Protein AF-A0A955ZES4-F1 (afdb_monomer_lite)

Sequence (68 aa):
MKCHAFFQTLPRAGELENGDAALHRVDGDITMLAVIDALGHGTRAAEVTATATRVLQESALASGVSAI

Secondary structure (DSSP, 8-state):
-PPP------PPTT-SS-SEEEEEEEETTEEEEEEEE-SSSSHHHHHHHHHHHHHHHHSPP-SS----

Foldseek 3Di:
DDDDDDDDDDFDPPAPARLWDWDWDDDPPDIDTDIGHAPDGHDVSRVVNVVVNVCVVPDDDDPDDPDD

pLDDT: mean 90.85, std 12.64, range [40.28, 98.5]

Structure (mmCIF, N/CA/C/O backbone):
data_AF-A0A955ZES4-F1
#
_entry.id   AF-A0A955ZES4-F1
#
loop_
_atom_site.group_PDB
_atom_site.id
_atom_site.type_symbol
_atom_site.label_atom_id
_atom_site.label_alt_id
_atom_site.label_comp_id
_atom_site.label_asym_id
_atom_site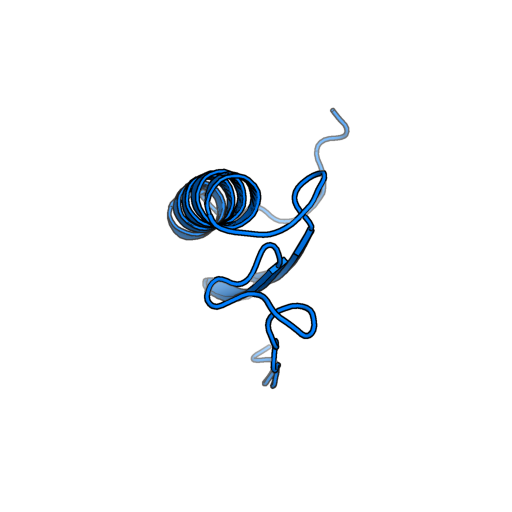.label_entity_id
_atom_site.label_seq_id
_atom_site.pdbx_PDB_ins_code
_atom_site.Cartn_x
_atom_site.Cartn_y
_atom_site.Cartn_z
_atom_site.occupancy
_atom_site.B_iso_or_equiv
_atom_site.auth_seq_id
_atom_site.auth_comp_id
_atom_site.auth_asym_id
_atom_site.auth_atom_id
_atom_site.pdbx_PDB_model_num
ATOM 1 N N . MET A 1 1 ? -18.906 -1.496 14.063 1.00 59.78 1 MET A N 1
ATOM 2 C CA . MET A 1 1 ? -19.374 -2.382 12.951 1.00 59.78 1 MET A CA 1
ATOM 3 C C . MET A 1 1 ? -18.170 -2.788 12.103 1.00 59.78 1 MET A C 1
ATOM 5 O O . MET A 1 1 ? -17.458 -1.902 11.657 1.00 59.78 1 MET A O 1
ATOM 9 N N . LYS A 1 2 ? -17.902 -4.088 11.894 1.00 64.06 2 LYS A N 1
ATOM 10 C CA . LYS A 1 2 ? -16.758 -4.543 11.075 1.00 64.06 2 LYS A CA 1
ATOM 11 C C . LYS A 1 2 ? -17.096 -4.481 9.579 1.00 64.06 2 LYS A C 1
ATOM 13 O O . LYS A 1 2 ? -18.067 -5.099 9.156 1.00 64.06 2 LYS A O 1
ATOM 18 N N . CYS A 1 3 ? -16.290 -3.758 8.800 1.00 78.81 3 CYS A N 1
ATOM 19 C CA . CYS A 1 3 ? -16.347 -3.722 7.338 1.00 78.81 3 CYS A CA 1
ATOM 20 C C . CYS A 1 3 ? -15.262 -4.649 6.771 1.00 78.81 3 CYS A C 1
ATOM 22 O O . CYS A 1 3 ? -14.112 -4.582 7.196 1.00 78.81 3 CYS A O 1
ATOM 24 N N . HIS A 1 4 ? -15.614 -5.526 5.832 1.00 83.94 4 HIS A N 1
ATOM 25 C CA . HIS A 1 4 ? -14.626 -6.280 5.062 1.00 83.94 4 HIS A CA 1
ATOM 26 C C . HIS A 1 4 ? -14.350 -5.524 3.763 1.00 83.94 4 HIS A C 1
ATOM 28 O O . HIS A 1 4 ? -15.278 -5.252 3.005 1.00 83.94 4 HIS A O 1
ATOM 34 N N . ALA A 1 5 ? -13.083 -5.209 3.506 1.00 89.50 5 ALA A N 1
ATOM 35 C CA . ALA A 1 5 ? -12.644 -4.570 2.274 1.00 89.50 5 ALA A CA 1
ATOM 36 C C . ALA A 1 5 ? -11.610 -5.451 1.574 1.00 89.50 5 ALA A C 1
ATOM 38 O O . ALA A 1 5 ? -10.721 -6.013 2.217 1.00 89.50 5 ALA A O 1
ATOM 39 N N . PHE A 1 6 ? -11.736 -5.541 0.256 1.00 93.62 6 PHE A N 1
ATOM 40 C CA . PHE A 1 6 ? -10.796 -6.220 -0.624 1.00 93.62 6 PHE A CA 1
ATOM 41 C C . PHE A 1 6 ? -10.221 -5.183 -1.579 1.00 93.62 6 PHE A C 1
ATOM 43 O O . PHE A 1 6 ? -10.958 -4.345 -2.097 1.00 93.62 6 PHE A O 1
ATOM 50 N N . PHE A 1 7 ? -8.913 -5.230 -1.797 1.00 94.88 7 PHE A N 1
ATOM 51 C CA . PHE A 1 7 ? -8.223 -4.325 -2.703 1.00 94.88 7 PHE A CA 1
ATOM 52 C C . PHE A 1 7 ? -7.08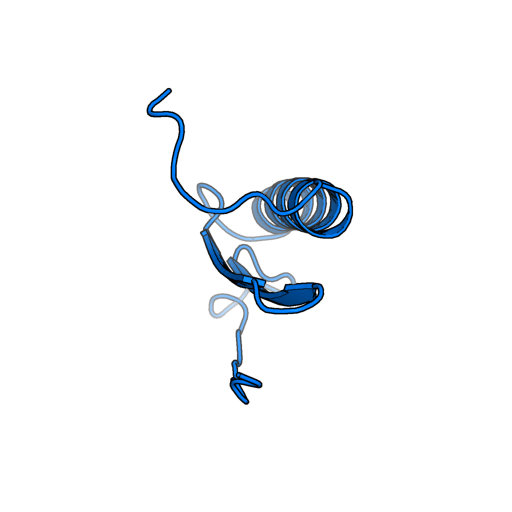0 -5.052 -3.397 1.00 94.88 7 PHE A C 1
ATOM 54 O O . PHE A 1 7 ? -6.509 -6.009 -2.875 1.00 94.88 7 PHE A O 1
ATOM 61 N N . GLN A 1 8 ? -6.765 -4.575 -4.592 1.00 96.56 8 GLN A N 1
ATOM 62 C CA . GLN A 1 8 ? -5.669 -5.052 -5.411 1.00 96.56 8 GLN A CA 1
ATOM 63 C C . GLN A 1 8 ? -5.008 -3.834 -6.042 1.00 96.56 8 GLN A C 1
ATOM 65 O O . GLN A 1 8 ? -5.693 -2.900 -6.455 1.00 96.56 8 GLN A O 1
A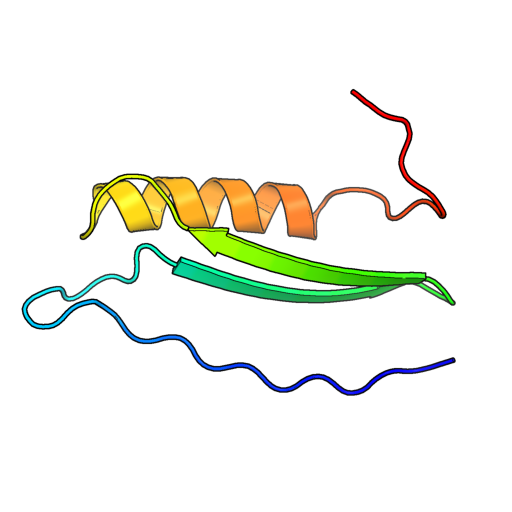TOM 70 N N . THR A 1 9 ? -3.685 -3.860 -6.129 1.00 97.00 9 THR A N 1
ATOM 71 C CA . THR A 1 9 ? -2.909 -2.869 -6.870 1.00 97.00 9 THR A CA 1
ATOM 72 C C . THR A 1 9 ? -1.945 -3.594 -7.803 1.00 97.00 9 THR A C 1
ATOM 74 O O . THR A 1 9 ? -1.598 -4.757 -7.579 1.00 97.00 9 THR A O 1
ATOM 77 N N . LEU A 1 10 ? -1.557 -2.933 -8.890 1.00 97.50 10 LEU A N 1
ATOM 78 C CA . LEU A 1 10 ? -0.634 -3.464 -9.890 1.00 97.50 10 LEU A CA 1
ATOM 79 C C . LEU A 1 10 ? 0.314 -2.343 -10.332 1.00 97.50 10 LEU A C 1
ATOM 81 O O . LEU A 1 10 ? -0.165 -1.228 -10.540 1.00 97.50 10 LEU A O 1
ATOM 85 N N . PRO A 1 11 ? 1.621 -2.614 -10.506 1.00 97.25 11 PRO A N 1
ATOM 86 C CA . PRO A 1 11 ? 2.533 -1.651 -11.105 1.00 97.25 11 PRO A CA 1
ATOM 87 C C . PRO A 1 11 ? 2.081 -1.237 -12.508 1.00 97.25 11 PRO A C 1
ATOM 89 O O . PRO A 1 11 ? 1.450 -2.008 -13.241 1.00 97.25 11 PRO A O 1
ATOM 92 N N . ARG A 1 12 ? 2.478 -0.031 -12.919 1.00 95.56 12 ARG A N 1
ATOM 93 C CA . ARG A 1 12 ? 2.353 0.407 -14.311 1.00 95.56 12 ARG A CA 1
ATOM 94 C C . ARG A 1 12 ? 3.113 -0.557 -15.231 1.00 95.56 12 ARG A C 1
ATOM 96 O O . ARG A 1 12 ? 4.180 -1.049 -14.883 1.00 95.56 12 ARG A O 1
ATOM 103 N N . ALA A 1 13 ? 2.597 -0.801 -16.437 1.00 97.12 13 ALA A N 1
ATOM 104 C CA . ALA A 1 13 ? 3.274 -1.656 -17.412 1.00 97.12 13 ALA A CA 1
ATOM 105 C C . ALA A 1 13 ? 4.716 -1.182 -17.681 1.00 97.12 13 ALA A C 1
ATOM 107 O O . ALA A 1 13 ? 4.936 -0.011 -17.994 1.00 97.12 13 ALA A O 1
ATOM 108 N N . GLY A 1 14 ? 5.672 -2.108 -17.576 1.00 97.00 14 GLY A N 1
ATOM 109 C CA . GLY A 1 14 ? 7.107 -1.831 -17.699 1.00 97.00 14 GLY A CA 1
ATOM 110 C C . GLY A 1 14 ? 7.807 -1.489 -16.379 1.00 97.00 14 GLY A C 1
ATOM 111 O O . GLY A 1 14 ? 9.032 -1.502 -16.345 1.00 97.00 14 GLY A O 1
ATOM 112 N N . GLU A 1 15 ? 7.060 -1.251 -15.299 1.00 96.12 15 GLU A N 1
ATOM 113 C CA . GLU A 1 15 ? 7.606 -1.038 -13.959 1.00 96.12 15 GLU A CA 1
ATOM 114 C C . GLU A 1 15 ? 7.599 -2.328 -13.139 1.00 96.12 15 GLU A C 1
ATOM 116 O O . GLU A 1 15 ? 6.704 -3.166 -13.263 1.00 96.12 15 GLU A O 1
ATOM 121 N N . LEU A 1 16 ? 8.603 -2.469 -12.273 1.00 96.56 16 LEU A N 1
ATOM 122 C CA . LEU A 1 16 ? 8.691 -3.573 -11.311 1.00 96.56 16 LEU A CA 1
ATOM 123 C C . LEU A 1 16 ? 8.068 -3.217 -9.957 1.00 96.56 16 LEU A C 1
ATOM 125 O O . LEU A 1 16 ? 7.640 -4.105 -9.227 1.00 96.56 16 LEU A O 1
ATOM 129 N N . GLU A 1 17 ? 7.997 -1.924 -9.645 1.00 97.94 17 GLU A N 1
ATOM 130 C CA . GLU A 1 17 ? 7.556 -1.402 -8.354 1.00 97.94 17 GLU A CA 1
ATOM 131 C C . GLU A 1 17 ? 6.270 -0.592 -8.508 1.00 97.94 17 GLU A C 1
ATOM 133 O O . GLU A 1 17 ? 6.090 0.139 -9.488 1.00 97.94 17 GLU A O 1
ATOM 138 N N . ASN A 1 18 ? 5.371 -0.712 -7.531 1.00 97.75 18 ASN A N 1
ATOM 139 C CA . ASN A 1 18 ? 4.093 -0.016 -7.565 1.00 97.75 18 ASN A CA 1
ATOM 140 C C . ASN A 1 18 ? 4.175 1.349 -6.869 1.00 97.75 18 ASN A C 1
ATOM 142 O O . ASN A 1 18 ? 4.529 1.430 -5.695 1.00 97.75 18 ASN A O 1
ATOM 146 N N . GLY A 1 19 ? 3.810 2.406 -7.596 1.00 98.12 19 GLY A N 1
ATOM 147 C CA . GLY A 1 19 ? 3.659 3.755 -7.051 1.00 98.12 19 GLY A CA 1
ATOM 148 C C . GLY A 1 19 ? 2.397 3.941 -6.210 1.00 98.12 19 GLY A C 1
ATOM 149 O O . GLY A 1 19 ? 2.291 4.956 -5.531 1.00 98.12 19 GLY A O 1
ATOM 150 N N . ASP A 1 20 ? 1.496 2.958 -6.194 1.00 98.25 20 ASP A N 1
ATOM 151 C CA . ASP A 1 20 ? 0.200 3.044 -5.532 1.00 98.25 20 ASP A CA 1
ATOM 152 C C . ASP A 1 20 ? 0.066 2.030 -4.394 1.00 98.25 20 ASP A C 1
ATOM 154 O O . ASP A 1 20 ? 0.594 0.912 -4.444 1.00 98.25 20 ASP A O 1
ATOM 158 N N . ALA A 1 21 ? -0.722 2.385 -3.382 1.00 98.00 21 ALA A N 1
ATOM 159 C CA . ALA A 1 21 ? -1.105 1.472 -2.313 1.00 98.00 21 ALA A CA 1
ATOM 160 C C . ALA A 1 21 ? -2.564 1.660 -1.908 1.00 98.00 21 ALA A C 1
ATOM 162 O O . ALA A 1 21 ? -3.109 2.761 -1.926 1.00 98.00 21 ALA A O 1
ATOM 163 N N . ALA A 1 22 ? -3.181 0.565 -1.476 1.00 97.50 22 ALA A N 1
ATOM 164 C CA . ALA A 1 22 ? -4.456 0.583 -0.784 1.00 97.50 22 ALA A CA 1
ATOM 165 C C . ALA A 1 22 ? -4.254 0.034 0.632 1.00 97.50 22 ALA A C 1
ATOM 167 O O . ALA A 1 22 ? -3.563 -0.966 0.832 1.00 97.50 22 ALA A O 1
ATOM 168 N N . LEU A 1 23 ? -4.837 0.710 1.620 1.00 95.56 23 LEU A N 1
ATOM 169 C CA . LEU A 1 23 ? -4.721 0.370 3.033 1.00 95.56 23 LEU A CA 1
ATOM 170 C C . LEU A 1 23 ? -6.109 0.327 3.669 1.00 95.56 23 LEU A C 1
ATOM 172 O O . LEU A 1 23 ? -6.888 1.274 3.572 1.00 95.56 23 LEU A O 1
ATOM 176 N N . HIS A 1 24 ? -6.383 -0.770 4.368 1.00 94.75 24 HIS A N 1
ATOM 177 C CA . HIS A 1 24 ? -7.573 -0.954 5.187 1.00 94.75 24 HIS A CA 1
ATOM 178 C C . HIS A 1 24 ? -7.143 -1.189 6.635 1.00 94.75 24 HIS A C 1
ATOM 180 O O . HIS A 1 24 ? -6.424 -2.148 6.922 1.00 94.75 24 HIS A O 1
ATOM 186 N N . ARG A 1 25 ? -7.579 -0.316 7.546 1.00 92.81 25 ARG A N 1
ATOM 187 C CA . ARG A 1 25 ? -7.362 -0.461 8.990 1.00 92.81 25 ARG A CA 1
ATOM 188 C C . ARG A 1 25 ? -8.684 -0.393 9.729 1.00 92.81 25 ARG A C 1
ATOM 190 O O . ARG A 1 25 ? -9.538 0.428 9.406 1.00 92.81 25 ARG A O 1
ATOM 197 N N . VAL A 1 26 ? -8.807 -1.229 10.750 1.00 91.31 26 VAL A N 1
ATOM 198 C CA . VAL A 1 26 ? -9.938 -1.246 11.675 1.00 91.31 26 VAL A CA 1
ATOM 199 C C . VAL A 1 26 ? -9.373 -1.110 13.082 1.00 91.31 26 VAL A C 1
ATOM 201 O O . VAL A 1 26 ? -8.548 -1.930 13.481 1.00 91.31 26 VAL A O 1
ATOM 204 N N . ASP A 1 27 ? -9.816 -0.090 13.812 1.00 89.31 27 ASP A N 1
ATOM 205 C CA . ASP A 1 27 ? -9.495 0.128 15.223 1.00 89.31 27 ASP A CA 1
ATOM 206 C C . ASP A 1 27 ? -10.792 0.397 15.998 1.00 89.31 27 ASP A C 1
ATOM 208 O O . ASP A 1 27 ? -11.462 1.412 15.796 1.00 89.31 27 ASP A O 1
ATOM 212 N N . GLY A 1 28 ? -11.205 -0.568 16.823 1.00 88.38 28 GLY A N 1
ATOM 213 C CA . GLY A 1 28 ? -12.512 -0.555 17.479 1.00 88.38 28 GLY A CA 1
ATOM 214 C C . GLY A 1 28 ? -13.666 -0.423 16.476 1.00 88.38 28 GLY A C 1
ATOM 215 O O . GLY A 1 28 ? -13.878 -1.298 15.633 1.00 88.38 28 GLY A O 1
ATOM 216 N N . ASP A 1 29 ? -14.411 0.678 16.580 1.00 88.25 29 ASP A N 1
ATOM 217 C CA . ASP A 1 29 ? -15.530 1.019 15.693 1.00 88.25 29 ASP A CA 1
ATOM 218 C C . ASP A 1 29 ? -15.152 1.979 14.552 1.00 88.25 29 ASP A C 1
ATOM 220 O O . ASP A 1 29 ? -16.014 2.355 13.755 1.00 88.25 29 ASP A O 1
ATOM 224 N N . ILE A 1 30 ? -13.875 2.354 14.437 1.00 89.56 30 ILE A N 1
ATOM 225 C CA . ILE A 1 30 ? -13.373 3.244 13.391 1.00 89.56 30 ILE A CA 1
ATOM 226 C C . ILE A 1 30 ? -12.714 2.404 12.296 1.00 89.56 30 ILE A C 1
ATOM 228 O O . ILE A 1 30 ? -11.856 1.561 12.550 1.00 89.56 30 ILE A O 1
ATOM 232 N N . THR A 1 31 ? -13.118 2.644 11.050 1.00 90.38 31 THR A N 1
ATOM 233 C CA . THR A 1 31 ? -12.483 2.058 9.863 1.00 90.38 31 THR A CA 1
ATOM 234 C C . THR A 1 31 ? -11.842 3.166 9.041 1.00 90.38 31 THR A C 1
ATOM 236 O O . THR A 1 31 ? -12.497 4.158 8.729 1.00 90.38 31 THR A O 1
ATOM 239 N N . MET A 1 32 ? -10.580 2.978 8.662 1.00 91.81 32 MET A N 1
ATOM 240 C CA . MET A 1 32 ? -9.876 3.831 7.710 1.00 91.81 32 MET A CA 1
ATOM 241 C C . MET A 1 32 ? -9.649 3.060 6.411 1.00 91.81 32 MET A C 1
ATOM 243 O O . MET A 1 32 ? -9.100 1.954 6.416 1.00 91.81 32 MET A O 1
ATOM 247 N N . LEU A 1 33 ? -10.049 3.678 5.302 1.00 93.88 33 LEU A N 1
ATOM 248 C CA . LEU A 1 33 ? -9.737 3.248 3.945 1.00 93.88 33 LEU A CA 1
ATOM 249 C C . LEU A 1 33 ? -8.897 4.347 3.300 1.00 93.88 33 LEU A C 1
ATOM 251 O O . LEU A 1 33 ? -9.329 5.498 3.259 1.00 93.88 33 LEU A O 1
ATOM 255 N N . ALA A 1 34 ? -7.710 3.998 2.817 1.00 95.00 34 ALA A N 1
ATOM 256 C CA . ALA A 1 34 ? -6.834 4.926 2.116 1.00 95.00 34 ALA A CA 1
ATOM 257 C C . ALA A 1 34 ? -6.388 4.326 0.784 1.00 95.00 34 ALA A C 1
ATOM 259 O O . ALA A 1 34 ? -6.019 3.153 0.718 1.00 95.00 34 ALA A O 1
ATOM 260 N N . VAL A 1 35 ? -6.408 5.154 -0.257 1.00 97.19 35 VAL A N 1
ATOM 261 C CA . VAL A 1 35 ? -5.732 4.907 -1.531 1.00 97.19 35 VAL A CA 1
ATOM 262 C C . VAL A 1 35 ? -4.666 5.985 -1.661 1.00 97.19 35 VAL A C 1
ATOM 264 O O . VAL A 1 35 ? -4.954 7.165 -1.472 1.00 97.19 35 VAL A O 1
ATOM 267 N N . ILE A 1 36 ? -3.435 5.562 -1.906 1.00 98.00 36 ILE A N 1
ATOM 268 C CA . ILE A 1 36 ? -2.253 6.411 -2.005 1.00 98.00 36 ILE A CA 1
ATOM 269 C C . ILE A 1 36 ? -1.752 6.287 -3.438 1.00 98.00 36 ILE A C 1
ATOM 271 O O . ILE A 1 36 ? -1.557 5.168 -3.904 1.00 98.00 36 ILE A O 1
ATOM 275 N N . ASP A 1 37 ? -1.542 7.425 -4.087 1.00 97.81 37 ASP A N 1
ATOM 276 C CA . ASP A 1 37 ? -0.975 7.560 -5.431 1.00 97.81 37 ASP A CA 1
ATOM 277 C C . ASP A 1 37 ? 0.178 8.564 -5.320 1.00 97.81 37 ASP A C 1
ATOM 279 O O . ASP A 1 37 ? -0.026 9.738 -4.979 1.00 97.81 37 ASP A O 1
ATOM 283 N N . ALA A 1 38 ? 1.409 8.081 -5.486 1.00 98.00 38 ALA A N 1
ATOM 284 C CA . ALA A 1 38 ? 2.582 8.940 -5.474 1.00 98.00 38 ALA A CA 1
ATOM 285 C C . ALA A 1 38 ? 2.836 9.532 -6.861 1.00 98.00 38 ALA A C 1
ATOM 287 O O . ALA A 1 38 ? 2.774 8.847 -7.876 1.00 98.00 38 ALA A O 1
ATOM 288 N N . LEU A 1 39 ? 3.256 10.801 -6.896 1.00 97.75 39 LEU A N 1
ATOM 289 C CA . LEU A 1 39 ? 3.611 11.474 -8.146 1.00 97.75 39 LEU A CA 1
ATOM 290 C C . LEU A 1 39 ? 4.655 10.676 -8.948 1.00 97.75 39 LEU A C 1
ATOM 292 O O . LEU A 1 39 ? 5.773 10.445 -8.483 1.00 97.75 39 LEU A O 1
ATOM 296 N N . GLY A 1 40 ? 4.310 10.348 -10.194 1.00 96.75 40 GLY A N 1
ATOM 297 C CA . GLY A 1 40 ? 5.183 9.626 -11.119 1.00 96.75 40 GLY A CA 1
ATOM 298 C C . GLY A 1 40 ? 4.932 8.117 -11.116 1.00 96.75 40 GLY A C 1
ATOM 299 O O . GLY A 1 40 ? 3.804 7.670 -10.968 1.00 96.75 40 GLY A O 1
ATOM 300 N N . HIS A 1 41 ? 5.976 7.329 -11.379 1.00 96.12 41 HIS A N 1
ATOM 301 C CA . HIS A 1 41 ? 5.937 5.864 -11.331 1.00 96.12 41 HIS A CA 1
ATOM 302 C C . HIS A 1 41 ? 7.335 5.285 -11.066 1.00 96.12 41 HIS A C 1
ATOM 304 O O . HIS A 1 41 ? 8.331 6.015 -11.048 1.00 96.12 41 HIS A O 1
ATOM 310 N N . GLY A 1 42 ? 7.400 3.971 -10.85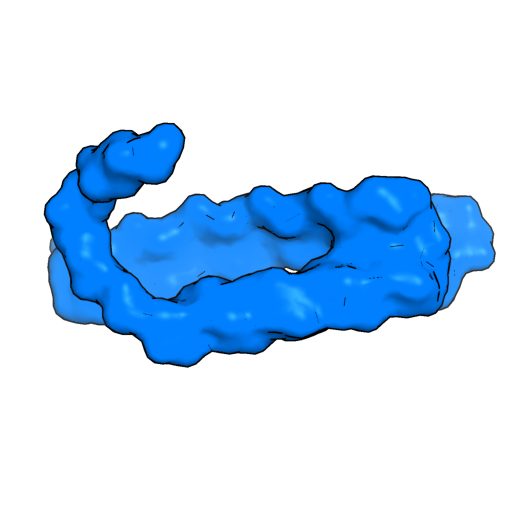1 1.00 95.06 42 GLY A N 1
ATOM 311 C CA . GLY A 1 42 ? 8.639 3.247 -10.583 1.00 95.06 42 GLY A CA 1
ATOM 312 C C . GLY A 1 42 ? 9.147 3.426 -9.154 1.00 95.06 42 GLY A C 1
ATOM 313 O O . GLY A 1 42 ? 8.423 3.869 -8.260 1.00 95.06 42 GLY A O 1
ATOM 314 N N . THR A 1 43 ? 10.416 3.082 -8.928 1.00 98.06 43 THR A N 1
ATOM 315 C CA . THR A 1 43 ? 11.008 2.934 -7.585 1.00 98.06 43 THR A CA 1
ATOM 316 C C . THR A 1 43 ? 10.810 4.154 -6.687 1.00 98.06 43 THR A C 1
ATOM 318 O O . THR A 1 43 ? 10.488 4.009 -5.512 1.00 98.06 43 THR A O 1
ATOM 321 N N . ARG A 1 44 ? 10.938 5.375 -7.224 1.00 98.00 44 ARG A N 1
ATOM 322 C CA . ARG A 1 44 ? 10.811 6.588 -6.404 1.00 98.00 44 ARG A CA 1
ATOM 323 C C . ARG A 1 44 ? 9.377 6.833 -5.931 1.00 98.00 44 ARG A C 1
ATOM 325 O O . ARG A 1 44 ? 9.187 7.249 -4.791 1.00 98.00 44 ARG A O 1
ATOM 332 N N . ALA A 1 45 ? 8.387 6.553 -6.779 1.00 98.31 45 ALA A N 1
ATOM 333 C CA . ALA A 1 45 ? 6.980 6.611 -6.393 1.00 98.31 45 ALA A CA 1
ATOM 334 C C . ALA A 1 45 ? 6.673 5.541 -5.330 1.00 98.31 45 ALA A C 1
ATOM 336 O O . ALA A 1 45 ? 6.054 5.845 -4.312 1.00 98.31 45 ALA A O 1
ATOM 337 N N . ALA A 1 46 ? 7.206 4.326 -5.498 1.00 98.38 46 ALA A N 1
ATOM 338 C CA . ALA A 1 46 ? 7.050 3.242 -4.530 1.00 98.38 46 ALA A CA 1
ATOM 339 C C . ALA A 1 46 ? 7.642 3.575 -3.147 1.00 98.38 46 ALA A C 1
ATOM 341 O O . ALA A 1 46 ? 7.003 3.320 -2.129 1.00 98.38 46 ALA A O 1
ATOM 342 N N . GLU A 1 47 ? 8.818 4.209 -3.079 1.00 98.44 47 GLU A N 1
ATOM 343 C CA . GLU A 1 47 ? 9.428 4.660 -1.814 1.00 98.44 47 GLU A CA 1
ATOM 344 C C . GLU A 1 47 ? 8.556 5.686 -1.068 1.00 98.44 47 GLU A C 1
ATOM 346 O O . GLU A 1 47 ? 8.388 5.615 0.158 1.00 98.44 47 GLU A O 1
ATOM 351 N N . VAL A 1 48 ? 7.983 6.645 -1.806 1.00 98.38 48 VAL A N 1
ATOM 352 C CA . VAL A 1 48 ? 7.073 7.658 -1.250 1.00 98.38 48 VAL A CA 1
ATOM 353 C C . VAL A 1 48 ? 5.805 6.990 -0.730 1.00 98.38 48 VAL A C 1
ATOM 355 O O . VAL A 1 48 ? 5.410 7.222 0.415 1.00 98.38 48 VAL A O 1
ATOM 358 N N . THR A 1 49 ? 5.210 6.108 -1.528 1.00 98.50 49 THR A N 1
ATOM 359 C CA . THR A 1 49 ? 4.004 5.368 -1.157 1.00 98.50 49 THR A CA 1
ATOM 360 C C . THR A 1 49 ? 4.231 4.440 0.030 1.00 98.50 49 THR A C 1
ATOM 362 O O . THR A 1 49 ? 3.386 4.386 0.926 1.00 98.50 49 THR A O 1
ATOM 365 N N . ALA A 1 50 ? 5.389 3.784 0.128 1.00 98.12 50 ALA A N 1
ATOM 366 C CA . ALA A 1 50 ? 5.765 2.991 1.296 1.00 98.12 50 ALA A CA 1
ATOM 367 C C . ALA A 1 50 ? 5.870 3.862 2.558 1.00 98.12 50 ALA A C 1
ATOM 369 O O . ALA A 1 50 ? 5.367 3.491 3.621 1.00 98.12 50 ALA A O 1
ATOM 370 N N . THR A 1 51 ? 6.459 5.055 2.439 1.00 98.31 51 THR A N 1
ATOM 371 C CA . THR A 1 51 ? 6.559 6.007 3.553 1.00 98.31 51 THR A CA 1
ATOM 372 C C . THR A 1 51 ? 5.180 6.485 4.011 1.00 98.31 51 THR A C 1
ATOM 374 O O . THR A 1 51 ? 4.892 6.447 5.209 1.00 98.31 51 THR A O 1
ATOM 377 N N . ALA A 1 52 ? 4.308 6.879 3.080 1.00 98.06 52 ALA A N 1
ATOM 378 C CA . ALA A 1 52 ? 2.939 7.294 3.385 1.00 98.06 52 ALA A CA 1
ATOM 379 C C . ALA A 1 52 ? 2.125 6.154 4.017 1.00 98.06 52 ALA A C 1
ATOM 381 O O . ALA A 1 52 ? 1.452 6.354 5.029 1.00 98.06 52 ALA A O 1
ATOM 382 N N . THR A 1 53 ? 2.247 4.941 3.472 1.00 98.00 53 THR A N 1
ATOM 383 C CA . THR A 1 53 ? 1.585 3.741 3.999 1.00 98.00 53 THR A CA 1
ATOM 384 C C . THR A 1 53 ? 2.011 3.471 5.435 1.00 98.00 53 THR A C 1
ATOM 386 O O . THR A 1 53 ? 1.151 3.254 6.285 1.00 98.00 53 THR A O 1
ATOM 389 N N . ARG A 1 54 ? 3.313 3.544 5.737 1.00 98.12 54 ARG A N 1
ATOM 390 C CA . ARG A 1 54 ? 3.834 3.354 7.096 1.00 98.12 54 ARG A CA 1
ATOM 391 C C . ARG A 1 54 ? 3.263 4.384 8.072 1.00 98.12 54 ARG A C 1
ATOM 393 O O . ARG A 1 54 ? 2.766 4.015 9.131 1.00 98.12 54 ARG A O 1
ATOM 400 N N . VAL A 1 55 ? 3.258 5.665 7.698 1.00 97.31 55 VAL A N 1
ATOM 401 C CA . VAL A 1 55 ? 2.677 6.729 8.536 1.00 97.31 55 VAL A CA 1
ATOM 402 C C . VAL A 1 55 ? 1.195 6.462 8.808 1.00 97.31 55 VAL A C 1
ATOM 404 O O . VAL A 1 55 ? 0.752 6.518 9.955 1.00 97.31 55 VAL A O 1
ATOM 407 N N . LEU A 1 56 ? 0.426 6.109 7.776 1.00 95.75 56 LEU A N 1
ATOM 408 C CA . LEU A 1 56 ? -0.992 5.782 7.920 1.00 95.75 56 LEU A CA 1
ATOM 409 C C . LEU A 1 56 ? -1.235 4.467 8.672 1.00 95.75 56 LEU A C 1
ATOM 411 O O . LEU A 1 56 ? -2.307 4.305 9.246 1.00 95.75 56 LEU A O 1
ATOM 415 N N . GLN A 1 57 ? -0.279 3.537 8.711 1.00 96.06 57 GLN A N 1
ATOM 416 C CA . GLN A 1 57 ? -0.339 2.326 9.536 1.00 96.06 57 GLN A CA 1
ATOM 417 C C . GLN A 1 57 ? -0.143 2.607 11.025 1.00 96.06 57 GLN A C 1
ATOM 419 O O . GLN A 1 57 ? -0.773 1.954 11.854 1.00 96.06 57 GLN A O 1
ATOM 424 N N . GLU A 1 58 ? 0.694 3.586 11.355 1.00 95.06 58 GLU A N 1
ATOM 425 C CA . GLU A 1 58 ? 1.088 3.907 12.731 1.00 95.06 58 GLU A CA 1
ATOM 426 C C . GLU A 1 58 ? 0.207 4.997 13.366 1.00 95.06 58 GLU A C 1
ATOM 428 O O . GLU A 1 58 ? 0.137 5.111 14.588 1.00 95.06 58 GLU A O 1
ATOM 433 N N . SER A 1 59 ? -0.495 5.790 12.552 1.00 91.81 59 SER A N 1
ATOM 434 C CA . SER A 1 59 ? -1.319 6.906 13.030 1.00 91.81 59 SER A CA 1
ATOM 435 C C . SER A 1 59 ? -2.511 6.437 13.874 1.00 91.81 59 SER A C 1
ATOM 437 O O . SER A 1 59 ? -3.185 5.455 13.536 1.00 91.81 59 SER A O 1
ATOM 439 N N . ALA A 1 60 ? -2.805 7.171 14.952 1.00 91.25 60 ALA A N 1
ATOM 440 C CA . ALA A 1 60 ? -4.011 6.966 15.749 1.00 91.25 60 ALA A CA 1
ATOM 441 C C . ALA A 1 60 ? -5.258 7.262 14.904 1.00 91.25 60 ALA A C 1
ATOM 443 O O . ALA A 1 60 ? -5.325 8.295 14.233 1.00 91.25 60 ALA A O 1
ATOM 444 N N . LEU A 1 61 ? -6.243 6.361 14.936 1.00 90.00 61 LEU A N 1
ATOM 445 C CA . LEU A 1 61 ? -7.521 6.594 14.275 1.00 90.00 61 LEU A CA 1
ATOM 446 C C . LEU A 1 61 ? -8.432 7.385 15.212 1.00 90.00 61 LEU A C 1
ATOM 448 O O . LEU A 1 61 ? -8.721 6.961 16.328 1.00 90.00 61 LEU A O 1
ATOM 452 N N . ALA A 1 62 ? -8.889 8.539 14.743 1.00 86.12 62 ALA A N 1
ATOM 453 C CA . ALA A 1 62 ? -9.883 9.353 15.420 1.00 86.12 62 ALA A CA 1
ATOM 454 C C . ALA A 1 62 ? -11.124 9.475 14.536 1.00 86.12 62 ALA A C 1
ATOM 456 O O . ALA A 1 62 ? -11.043 9.451 13.307 1.00 86.12 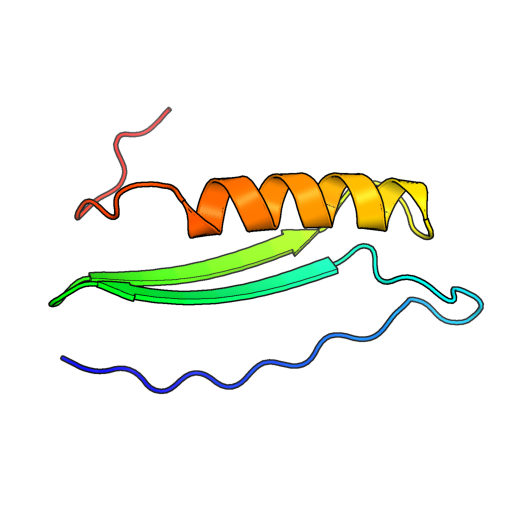62 ALA A O 1
ATOM 457 N N . SER A 1 63 ? -12.292 9.582 15.164 1.00 79.50 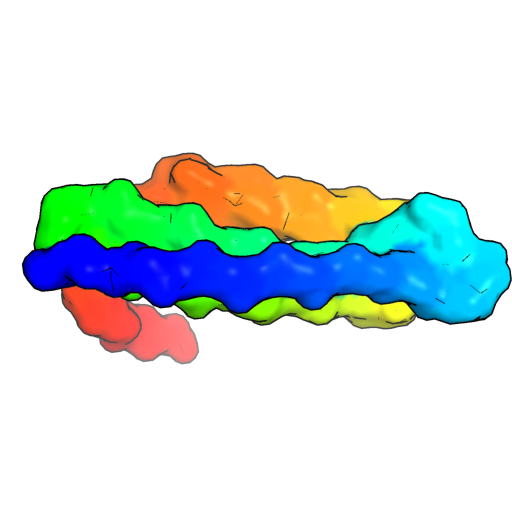63 SER A N 1
ATOM 458 C CA . SER A 1 63 ? -13.532 9.818 14.438 1.00 79.50 63 SER A CA 1
ATOM 459 C C . SER A 1 63 ? -13.580 11.262 13.942 1.00 79.50 63 SER A C 1
ATOM 461 O O . SER A 1 63 ? -13.445 12.190 14.741 1.00 79.50 63 SER A O 1
ATOM 463 N N . GLY A 1 64 ? -13.868 11.439 12.655 1.00 70.69 64 GLY A N 1
ATOM 464 C CA . GLY A 1 64 ? -14.017 12.753 12.037 1.00 70.69 64 GLY A CA 1
ATOM 465 C C . GLY A 1 64 ? -12.719 13.289 11.437 1.00 70.69 64 GLY A C 1
ATOM 466 O O . GLY A 1 64 ? -11.626 12.801 11.700 1.00 70.69 64 GLY A O 1
ATOM 467 N N . VAL A 1 65 ? -12.864 14.299 10.586 1.00 61.72 65 VAL A N 1
ATOM 468 C CA . VAL A 1 65 ? -11.745 15.007 9.966 1.00 61.72 65 VAL A CA 1
ATOM 469 C C . VAL A 1 65 ? -11.607 16.331 10.704 1.00 61.72 65 VAL A C 1
ATOM 471 O O . VAL A 1 65 ? -12.500 17.174 10.619 1.00 61.72 65 VAL A O 1
ATOM 474 N N . SER A 1 66 ? -10.508 16.541 11.428 1.00 59.47 66 SER A N 1
ATOM 475 C CA . SER A 1 66 ? -10.064 17.909 11.691 1.00 59.47 66 SER A CA 1
ATOM 476 C C . SER A 1 66 ? -9.559 18.437 10.355 1.00 59.47 66 SER A C 1
ATOM 478 O O . SER A 1 66 ? -8.509 17.993 9.892 1.00 59.47 66 SER A O 1
ATOM 480 N N . ALA A 1 67 ? -10.351 19.275 9.684 1.00 43.69 67 ALA A N 1
ATOM 481 C CA . ALA A 1 67 ? -9.926 19.915 8.445 1.00 43.69 67 ALA A CA 1
ATOM 482 C C . ALA A 1 67 ? -8.547 20.559 8.668 1.00 43.69 67 ALA A C 1
ATOM 484 O O . ALA A 1 67 ? -8.378 21.321 9.623 1.00 43.69 67 ALA A O 1
ATOM 485 N N . ILE A 1 68 ? -7.576 20.169 7.839 1.00 40.28 68 ILE A N 1
ATOM 486 C CA . ILE A 1 68 ? -6.257 20.806 7.747 1.00 40.28 68 ILE A CA 1
ATOM 487 C C . ILE A 1 68 ? -6.377 21.953 6.750 1.00 40.28 68 ILE A C 1
ATOM 489 O O . ILE A 1 68 ? -6.986 21.713 5.681 1.00 40.28 68 ILE A O 1
#

Radius of gyration: 13.65 Å; chains: 1; bounding box: 30×27×35 Å